Protein AF-A0AAQ1NZ67-F1 (afdb_monomer)

Structure (mmCIF, N/CA/C/O backbone):
data_AF-A0AAQ1NZ67-F1
#
_entry.id   AF-A0AAQ1NZ67-F1
#
loop_
_atom_site.group_PDB
_atom_site.id
_atom_site.type_symbol
_atom_site.label_atom_id
_atom_site.label_alt_id
_atom_site.label_comp_id
_atom_site.label_asym_id
_atom_site.label_entity_id
_atom_site.label_seq_id
_atom_site.pdbx_PDB_ins_code
_atom_site.Cartn_x
_atom_site.Cartn_y
_atom_site.Cartn_z
_atom_site.occupancy
_atom_site.B_iso_or_equiv
_atom_site.auth_seq_id
_atom_site.auth_comp_id
_atom_site.auth_asym_id
_atom_site.auth_atom_id
_atom_site.pdbx_PDB_model_num
ATOM 1 N N . MET A 1 1 ? 22.402 9.865 -41.499 1.00 60.44 1 MET A N 1
ATOM 2 C CA . MET A 1 1 ? 21.816 10.660 -40.386 1.00 60.44 1 MET A CA 1
ATOM 3 C C . MET A 1 1 ? 20.433 10.174 -39.922 1.00 60.44 1 MET A C 1
ATOM 5 O O . MET A 1 1 ? 20.223 10.095 -38.720 1.00 60.44 1 MET A O 1
ATOM 9 N N . LYS A 1 2 ? 19.507 9.801 -40.824 1.00 60.09 2 LYS A N 1
ATOM 10 C CA . LYS A 1 2 ? 18.106 9.436 -40.496 1.00 60.09 2 LYS A CA 1
ATOM 11 C C . LYS A 1 2 ? 17.933 8.215 -39.564 1.00 60.09 2 LYS A C 1
ATOM 13 O O . LYS A 1 2 ? 17.111 8.254 -38.656 1.00 60.09 2 LYS A O 1
ATOM 18 N N . TYR A 1 3 ? 18.755 7.176 -39.717 1.00 57.97 3 TYR A N 1
ATOM 19 C CA . TYR A 1 3 ? 18.733 5.965 -38.874 1.00 57.97 3 TYR A CA 1
ATOM 20 C C . TYR A 1 3 ? 19.114 6.234 -37.411 1.00 57.97 3 TYR A C 1
ATOM 22 O O . TYR A 1 3 ? 18.572 5.599 -36.517 1.00 57.97 3 TYR A O 1
ATOM 30 N N . LYS A 1 4 ? 19.989 7.218 -37.162 1.00 60.94 4 LYS A N 1
ATOM 31 C CA . LYS A 1 4 ? 20.448 7.613 -35.817 1.00 60.94 4 LYS A CA 1
ATOM 32 C C . LYS A 1 4 ? 19.345 8.313 -35.007 1.00 60.94 4 LYS A C 1
ATOM 34 O O . LYS A 1 4 ? 19.296 8.213 -33.788 1.00 60.94 4 LYS A O 1
ATOM 39 N N . ILE A 1 5 ? 18.455 9.020 -35.703 1.00 62.44 5 ILE A N 1
ATOM 40 C CA . ILE A 1 5 ? 17.306 9.720 -35.115 1.00 62.44 5 ILE A CA 1
ATOM 41 C C . ILE A 1 5 ? 16.184 8.718 -34.820 1.00 62.44 5 ILE A C 1
ATOM 43 O O . ILE A 1 5 ? 15.570 8.774 -33.756 1.00 62.44 5 ILE A O 1
ATOM 47 N N . LEU A 1 6 ? 15.965 7.761 -35.731 1.00 64.69 6 LEU A N 1
ATOM 48 C CA . LEU A 1 6 ? 14.999 6.678 -35.549 1.00 64.69 6 LEU A CA 1
ATOM 49 C C . LEU A 1 6 ? 15.382 5.770 -34.371 1.00 64.69 6 LEU A C 1
ATOM 51 O O . LEU A 1 6 ? 14.533 5.477 -33.535 1.00 64.69 6 LEU A O 1
ATOM 55 N N . THR A 1 7 ? 16.659 5.392 -34.243 1.00 66.19 7 THR A N 1
ATOM 56 C CA . THR A 1 7 ? 17.138 4.604 -33.097 1.00 66.19 7 THR A CA 1
ATOM 57 C C . THR A 1 7 ? 17.046 5.370 -31.785 1.00 66.19 7 THR A C 1
ATOM 59 O O . THR A 1 7 ? 16.644 4.792 -30.783 1.00 66.19 7 THR A O 1
ATOM 62 N N . HIS A 1 8 ? 17.336 6.672 -31.775 1.00 72.75 8 H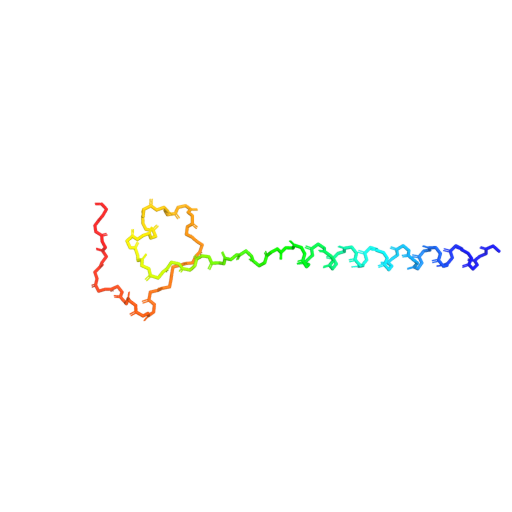IS A N 1
ATOM 63 C CA . HIS A 1 8 ? 17.198 7.500 -30.576 1.00 72.75 8 HIS A CA 1
ATOM 64 C C . HIS A 1 8 ? 15.734 7.646 -30.124 1.00 72.75 8 HIS A C 1
ATOM 66 O O . HIS A 1 8 ? 15.442 7.579 -28.931 1.00 72.75 8 HIS A O 1
ATOM 72 N N . HIS A 1 9 ? 14.797 7.797 -31.065 1.00 73.31 9 HIS A N 1
ATOM 73 C CA . HIS A 1 9 ? 13.367 7.837 -30.756 1.00 73.31 9 HIS A CA 1
ATOM 74 C C . HIS A 1 9 ? 12.874 6.489 -30.205 1.00 73.31 9 HIS A C 1
ATOM 76 O O . HIS A 1 9 ? 12.205 6.456 -29.171 1.00 73.31 9 HIS A O 1
ATOM 82 N N . SER A 1 10 ? 13.250 5.376 -30.839 1.00 77.88 10 SER A N 1
ATOM 83 C CA . SER A 1 10 ? 12.893 4.035 -30.365 1.00 77.88 10 SER A CA 1
ATOM 84 C C . SER A 1 10 ? 13.506 3.718 -28.996 1.00 77.88 10 SER A C 1
ATOM 86 O O . SER A 1 10 ? 12.822 3.174 -28.132 1.00 77.88 10 SER A O 1
ATOM 88 N N . LEU A 1 11 ? 14.754 4.131 -28.752 1.00 85.56 11 LEU A N 1
ATOM 89 C CA . LEU A 1 11 ? 15.438 3.954 -27.469 1.00 85.56 11 LEU A CA 1
ATOM 90 C C . LEU A 1 11 ? 14.755 4.745 -26.347 1.00 85.56 11 LEU A C 1
ATOM 92 O O . LEU A 1 11 ? 14.550 4.217 -25.259 1.00 85.56 11 LEU A O 1
ATOM 96 N N . LYS A 1 12 ? 14.332 5.987 -26.620 1.00 86.88 12 LYS A N 1
ATOM 97 C CA . LYS A 1 12 ? 13.590 6.807 -25.652 1.00 86.88 12 LYS A CA 1
ATOM 98 C C . LYS A 1 12 ? 12.256 6.185 -25.246 1.00 86.88 12 LYS A C 1
ATOM 100 O O . LYS A 1 12 ? 11.931 6.209 -24.063 1.00 86.88 12 LYS A O 1
ATOM 105 N N . LYS A 1 13 ? 11.502 5.608 -26.190 1.00 88.00 13 LYS A N 1
ATOM 106 C CA . LYS A 1 13 ? 10.256 4.893 -25.857 1.00 88.00 13 LYS A CA 1
ATOM 107 C C . LYS A 1 13 ? 10.526 3.682 -24.970 1.00 88.00 13 LYS A C 1
ATOM 109 O O . LYS A 1 13 ? 9.815 3.491 -23.992 1.00 88.00 13 LYS A O 1
ATOM 114 N N . LEU A 1 14 ? 11.561 2.905 -25.287 1.00 89.38 14 LEU A N 1
ATOM 115 C CA . LEU A 1 14 ? 11.935 1.731 -24.500 1.00 89.38 14 LEU A CA 1
ATOM 116 C C . LEU A 1 14 ? 12.331 2.110 -23.065 1.00 89.38 14 LEU A C 1
ATOM 118 O O . LEU A 1 14 ? 11.883 1.467 -22.122 1.00 89.38 14 LEU A O 1
ATOM 122 N N . ILE A 1 15 ? 13.104 3.188 -22.898 1.00 90.25 15 ILE A N 1
ATOM 123 C CA . ILE A 1 15 ? 13.488 3.718 -21.580 1.00 90.25 15 ILE A CA 1
ATOM 124 C C . ILE A 1 15 ? 12.258 4.175 -20.787 1.00 90.25 15 ILE A C 1
ATOM 126 O O . ILE A 1 15 ? 12.159 3.874 -19.602 1.00 90.25 15 ILE A O 1
ATOM 130 N N . LEU A 1 16 ? 11.311 4.868 -21.430 1.00 89.88 16 LEU A N 1
ATOM 131 C CA . LEU A 1 16 ? 10.089 5.335 -20.771 1.00 89.88 16 LEU A CA 1
ATOM 132 C C . LEU A 1 16 ? 9.242 4.159 -20.261 1.00 89.88 16 LEU A C 1
ATOM 134 O O . LEU A 1 16 ? 8.821 4.158 -19.110 1.00 89.88 16 LEU A O 1
ATOM 138 N N . ILE A 1 17 ? 9.053 3.137 -21.102 1.00 90.19 17 ILE A N 1
ATOM 139 C CA . ILE A 1 17 ? 8.315 1.916 -20.753 1.00 90.19 17 ILE A CA 1
ATOM 140 C C . ILE A 1 17 ? 8.997 1.197 -19.586 1.00 90.19 17 ILE A C 1
ATOM 142 O O . ILE A 1 17 ? 8.340 0.841 -18.613 1.00 90.19 17 ILE A O 1
ATOM 146 N N . PHE A 1 18 ? 10.319 1.031 -19.649 1.00 89.50 18 PHE A N 1
ATOM 147 C CA . PHE A 1 18 ? 11.092 0.398 -18.584 1.00 89.50 18 PHE A CA 1
ATOM 148 C C . PHE A 1 18 ? 10.972 1.153 -17.252 1.00 89.50 18 PHE A C 1
ATOM 150 O O . PHE A 1 18 ? 10.794 0.534 -16.208 1.00 89.50 18 PHE A O 1
ATOM 157 N N . PHE A 1 19 ? 10.998 2.487 -17.285 1.00 88.69 19 PHE A N 1
ATOM 158 C CA . PHE A 1 19 ? 10.835 3.309 -16.089 1.00 88.69 19 PHE A CA 1
ATOM 159 C C . PHE A 1 19 ? 9.437 3.175 -15.464 1.00 88.69 19 PHE A C 1
ATOM 161 O O . PHE A 1 19 ? 9.334 3.078 -14.245 1.00 88.69 19 PHE A O 1
ATOM 168 N N . CYS A 1 20 ? 8.372 3.093 -16.270 1.00 86.62 20 CYS A N 1
ATOM 169 C CA . CYS A 1 20 ? 7.019 2.826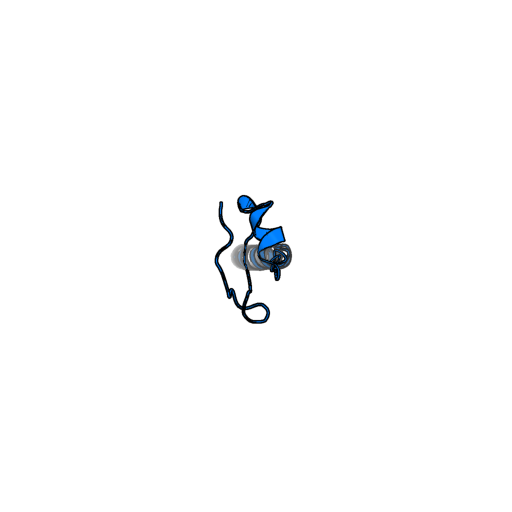 -15.765 1.00 86.62 20 CYS A CA 1
ATOM 170 C C . CYS A 1 20 ? 6.941 1.490 -15.008 1.00 86.62 20 CYS A C 1
ATOM 172 O O . CYS A 1 20 ? 6.426 1.452 -13.893 1.00 86.62 20 CYS A O 1
ATOM 174 N N . PHE A 1 21 ? 7.529 0.426 -15.563 1.00 85.00 21 PHE A N 1
ATOM 175 C CA . PHE A 1 21 ? 7.581 -0.878 -14.895 1.00 85.00 21 PHE A CA 1
ATOM 176 C C . PHE A 1 21 ? 8.400 -0.852 -13.602 1.00 85.00 21 PHE A C 1
ATOM 178 O O . PHE A 1 21 ? 8.027 -1.496 -12.626 1.00 85.00 21 PHE A O 1
ATOM 185 N N . LEU A 1 22 ? 9.504 -0.101 -13.562 1.00 86.00 22 LEU A N 1
ATOM 186 C CA . LEU A 1 22 ? 10.287 0.061 -12.336 1.00 86.00 22 LEU A CA 1
ATOM 187 C C . LEU A 1 22 ? 9.493 0.767 -11.233 1.00 86.00 22 LEU A C 1
ATOM 189 O O . LEU A 1 22 ? 9.597 0.367 -10.079 1.00 86.00 22 LEU A O 1
ATOM 193 N N . VAL A 1 23 ? 8.690 1.779 -11.574 1.00 81.75 23 VAL A N 1
ATOM 194 C CA . VAL A 1 23 ? 7.817 2.469 -10.611 1.00 81.75 23 VAL A CA 1
ATOM 195 C C . VAL A 1 23 ? 6.749 1.521 -10.058 1.00 81.75 23 VAL A C 1
ATOM 197 O O . VAL A 1 23 ? 6.531 1.498 -8.849 1.00 81.75 23 VAL A O 1
ATOM 200 N N . GLU A 1 24 ? 6.133 0.693 -10.904 1.00 76.62 24 GLU A N 1
ATOM 201 C CA . GLU A 1 24 ? 5.182 -0.340 -10.464 1.00 76.62 24 GLU A CA 1
ATOM 202 C C . GLU A 1 24 ? 5.844 -1.408 -9.583 1.00 76.62 24 GLU A C 1
ATOM 204 O O . GLU A 1 24 ? 5.287 -1.779 -8.553 1.00 76.62 24 GLU A O 1
ATOM 209 N N . LEU A 1 25 ? 7.059 -1.852 -9.913 1.00 77.81 25 LEU A N 1
ATOM 210 C CA . LEU A 1 25 ? 7.812 -2.818 -9.099 1.00 77.81 25 LEU A CA 1
ATOM 211 C C . LEU A 1 25 ? 8.295 -2.236 -7.762 1.00 77.81 25 LEU A C 1
ATOM 213 O O . LEU A 1 25 ? 8.428 -2.967 -6.784 1.00 77.81 25 LEU A O 1
ATOM 217 N N . GLN A 1 26 ? 8.584 -0.933 -7.717 1.00 72.38 26 GLN A N 1
ATOM 218 C CA . GLN A 1 26 ? 8.973 -0.220 -6.497 1.00 72.38 26 GLN A CA 1
ATOM 219 C C . GLN A 1 26 ? 7.784 0.190 -5.636 1.00 72.38 26 GLN A C 1
ATOM 221 O O . GLN A 1 26 ? 7.974 0.514 -4.460 1.00 72.38 26 GLN A O 1
ATOM 226 N N . SER A 1 27 ? 6.568 0.161 -6.187 1.00 65.69 27 SER A N 1
ATOM 227 C CA . SER A 1 27 ? 5.373 0.183 -5.363 1.00 65.69 27 SER A CA 1
ATOM 228 C C . SER A 1 27 ? 5.364 -1.113 -4.557 1.00 65.69 27 SE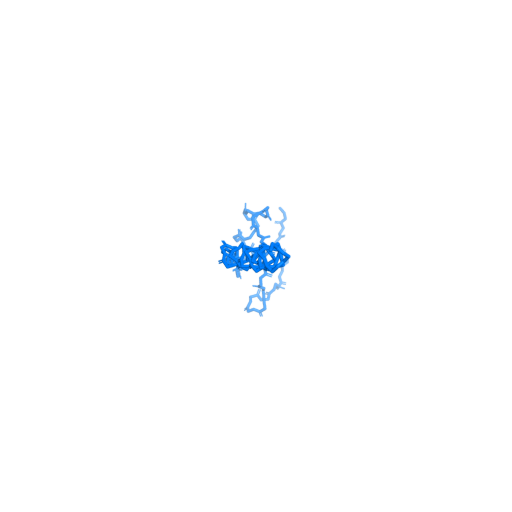R A C 1
ATOM 230 O O . SER A 1 27 ? 4.972 -2.180 -5.020 1.00 65.69 27 SER A O 1
ATOM 232 N N . GLN A 1 28 ? 5.914 -1.026 -3.342 1.00 59.72 28 GLN A N 1
ATOM 233 C CA . GLN A 1 28 ? 5.748 -2.044 -2.316 1.00 59.72 28 GLN A CA 1
ATOM 234 C C . GLN A 1 28 ? 4.266 -2.423 -2.349 1.00 59.72 28 GLN A C 1
ATOM 236 O O . GLN A 1 28 ? 3.443 -1.495 -2.331 1.00 59.72 28 GLN A O 1
ATOM 241 N N . PRO A 1 29 ? 3.897 -3.718 -2.431 1.00 59.53 29 PRO A N 1
ATOM 242 C CA . PRO A 1 29 ? 2.516 -4.095 -2.203 1.00 59.53 29 PRO A CA 1
ATOM 243 C C . PRO A 1 29 ? 2.210 -3.507 -0.840 1.00 59.53 29 PRO A C 1
ATOM 245 O O . PRO A 1 29 ? 2.817 -3.916 0.146 1.00 59.53 29 PRO A O 1
ATOM 248 N N . LYS A 1 30 ? 1.413 -2.434 -0.819 1.00 60.41 30 LYS A N 1
ATOM 249 C CA . LYS A 1 30 ? 1.082 -1.721 0.404 1.00 60.41 30 LYS A CA 1
ATOM 250 C C . LYS A 1 30 ? 0.476 -2.807 1.256 1.00 60.41 30 LYS A C 1
ATOM 252 O O . LYS A 1 30 ? -0.596 -3.279 0.887 1.00 60.41 30 LYS A O 1
ATOM 257 N N . GLU A 1 31 ? 1.235 -3.314 2.231 1.00 59.81 31 GLU A N 1
ATOM 258 C CA . GLU A 1 31 ? 0.838 -4.490 2.990 1.00 59.81 31 GLU A CA 1
ATOM 259 C C . GLU A 1 31 ? -0.526 -4.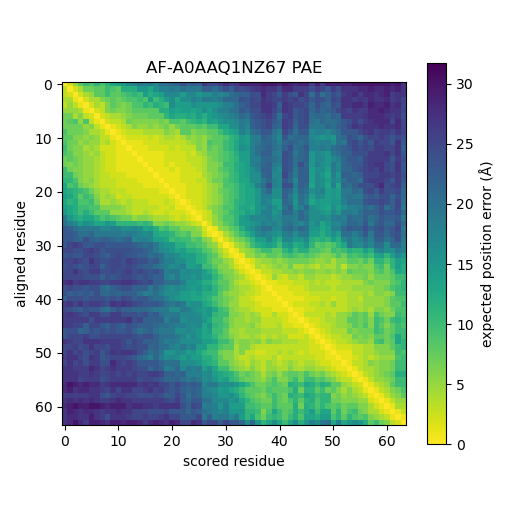116 3.524 1.00 59.81 31 GLU A C 1
ATOM 261 O O . GLU A 1 31 ? -0.664 -3.155 4.285 1.00 59.81 31 GLU A O 1
ATOM 266 N N . VAL A 1 32 ? -1.563 -4.734 2.963 1.00 64.31 32 VAL A N 1
ATOM 267 C CA . VAL A 1 32 ? -2.917 -4.367 3.314 1.00 64.31 32 VAL A CA 1
ATOM 268 C C . VAL A 1 32 ? -3.068 -4.947 4.697 1.00 64.31 32 VAL A C 1
ATOM 270 O O . VAL A 1 32 ? -3.316 -6.146 4.845 1.00 64.31 32 VAL A O 1
ATOM 273 N N . ILE A 1 33 ? -2.803 -4.109 5.700 1.00 66.69 33 ILE A N 1
ATOM 274 C CA . ILE A 1 33 ? -2.883 -4.473 7.104 1.00 66.69 33 ILE A CA 1
ATOM 275 C C . ILE A 1 33 ? -4.338 -4.859 7.326 1.00 66.69 33 ILE A C 1
ATOM 277 O O . ILE A 1 33 ? -5.234 -4.022 7.434 1.00 66.69 33 ILE A O 1
ATOM 281 N N . THR A 1 34 ? -4.576 -6.163 7.254 1.00 67.19 34 THR A N 1
ATOM 282 C CA . THR A 1 34 ? -5.902 -6.742 7.361 1.00 67.19 34 THR A CA 1
ATOM 283 C C . THR A 1 34 ? -6.117 -6.977 8.835 1.00 67.19 34 THR A C 1
ATOM 285 O O . THR A 1 34 ? -5.601 -7.937 9.417 1.00 67.19 34 THR A O 1
ATOM 288 N N . HIS A 1 35 ? -6.854 -6.067 9.456 1.00 69.25 35 HIS A N 1
ATOM 289 C CA . HIS A 1 35 ? -7.222 -6.225 10.847 1.00 69.25 35 HIS A CA 1
ATOM 290 C C . HIS A 1 35 ? -8.257 -7.346 10.932 1.00 69.25 35 HIS A C 1
ATOM 292 O O . HIS A 1 35 ? -9.304 -7.303 10.291 1.00 69.25 35 HIS A O 1
ATOM 298 N N . LYS A 1 36 ? -7.938 -8.376 11.715 1.00 72.06 36 LYS A N 1
ATOM 299 C CA . LYS A 1 36 ? -8.841 -9.510 11.977 1.00 72.06 36 LYS A CA 1
ATOM 300 C C . LYS A 1 36 ? -9.692 -9.299 13.230 1.00 72.06 36 LYS A C 1
ATOM 302 O O . LYS A 1 36 ? -10.641 -10.039 13.466 1.00 72.06 36 LYS A O 1
ATOM 307 N N . ASN A 1 37 ? -9.331 -8.313 14.054 1.00 76.38 37 ASN A N 1
ATOM 308 C CA . ASN A 1 37 ? -10.010 -7.997 15.302 1.00 76.38 37 ASN A CA 1
ATOM 309 C C . ASN A 1 37 ? -10.622 -6.597 15.226 1.00 76.38 37 ASN A C 1
ATOM 311 O O . ASN A 1 37 ? -9.909 -5.610 15.033 1.00 76.38 37 ASN A O 1
ATOM 315 N N . LEU A 1 38 ? -11.940 -6.519 15.420 1.00 79.00 38 LEU A N 1
ATOM 316 C CA . LEU A 1 38 ? -12.671 -5.255 15.445 1.00 79.00 38 LEU A CA 1
ATOM 317 C C . LEU A 1 38 ? -12.146 -4.306 16.534 1.00 79.00 38 LEU A C 1
ATOM 319 O O . LEU A 1 38 ? -12.057 -3.108 16.302 1.00 79.00 38 LEU A O 1
ATOM 323 N N . SER A 1 39 ? -11.780 -4.823 17.708 1.00 79.50 39 SER A N 1
ATOM 324 C CA . SER A 1 39 ? -11.359 -3.996 18.844 1.00 79.50 39 SER A CA 1
ATOM 325 C C . SER A 1 39 ? -10.063 -3.237 18.555 1.00 79.50 39 SER A C 1
ATOM 327 O O . SER A 1 39 ? -9.922 -2.078 18.930 1.00 79.50 39 SER A O 1
ATOM 329 N N . ASP A 1 40 ? -9.133 -3.858 17.829 1.00 78.12 40 ASP A N 1
ATOM 330 C CA . ASP A 1 40 ? -7.889 -3.196 17.431 1.00 78.12 40 ASP A CA 1
ATOM 331 C C . ASP A 1 40 ? -8.112 -2.228 16.266 1.00 78.12 40 ASP A C 1
ATOM 333 O O . ASP A 1 40 ? -7.554 -1.136 16.272 1.00 78.12 40 ASP A O 1
ATOM 337 N N . ALA A 1 41 ? -9.002 -2.570 15.330 1.00 82.44 41 ALA A N 1
ATOM 338 C CA . ALA A 1 41 ? -9.403 -1.667 14.253 1.00 82.44 41 ALA A CA 1
ATOM 339 C C . ALA A 1 41 ? -10.080 -0.382 14.776 1.00 82.44 41 ALA A C 1
ATOM 341 O O . ALA A 1 41 ? -9.881 0.700 14.233 1.00 82.44 41 ALA A O 1
ATOM 342 N N . LEU A 1 42 ? -10.862 -0.480 15.854 1.00 82.56 42 LEU A N 1
ATOM 343 C CA . LEU A 1 42 ? -11.549 0.668 16.452 1.00 82.56 42 LEU A CA 1
ATOM 344 C C . LEU A 1 42 ? -10.631 1.583 17.275 1.00 82.56 42 LEU A C 1
ATOM 346 O O . LEU A 1 42 ? -11.004 2.730 17.513 1.00 82.56 42 LEU A O 1
ATOM 350 N N . LYS A 1 43 ? -9.448 1.120 17.701 1.00 83.06 43 LYS A N 1
ATOM 351 C CA . LYS A 1 43 ? -8.460 1.970 18.392 1.00 83.06 43 LYS A CA 1
ATOM 352 C C . LYS A 1 43 ? -7.789 2.954 17.435 1.00 83.06 43 LYS A C 1
ATOM 354 O O . LYS A 1 43 ? -7.520 4.086 17.825 1.00 83.06 43 LYS A O 1
ATOM 359 N N . THR A 1 44 ? -7.543 2.538 16.193 1.00 79.44 44 THR A N 1
ATOM 360 C CA . THR A 1 44 ? -6.912 3.361 15.148 1.00 79.44 44 THR A CA 1
ATOM 361 C C . THR A 1 44 ? -7.723 3.330 13.847 1.00 79.44 44 THR A C 1
ATOM 363 O O . THR A 1 44 ? -7.230 2.906 12.803 1.00 79.44 44 THR A O 1
ATOM 366 N N . PRO A 1 45 ? -8.975 3.827 13.854 1.00 76.69 45 PRO A N 1
ATOM 367 C CA . PRO A 1 45 ? -9.896 3.668 12.726 1.00 76.69 45 PRO A CA 1
ATOM 368 C C . PRO A 1 45 ? -9.414 4.350 11.437 1.00 76.69 45 PRO A C 1
ATOM 370 O O . PRO A 1 45 ? -9.766 3.906 10.350 1.00 76.69 45 PRO A O 1
ATOM 373 N N . ASN A 1 46 ? -8.573 5.387 11.538 1.00 81.06 46 ASN A N 1
ATOM 374 C CA . ASN A 1 46 ? -7.976 6.063 10.380 1.00 81.06 46 ASN A CA 1
ATOM 375 C C . ASN A 1 46 ? -6.872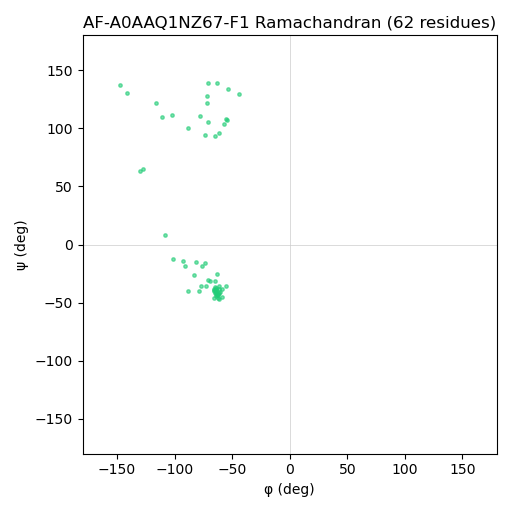 5.252 9.678 1.00 81.06 46 ASN A C 1
ATOM 377 O O . ASN A 1 46 ? -6.488 5.597 8.563 1.00 81.06 46 ASN A O 1
ATOM 381 N N . GLU A 1 47 ? -6.340 4.213 10.320 1.00 78.81 47 GLU A N 1
ATOM 382 C CA . GLU A 1 47 ? -5.235 3.398 9.797 1.00 78.81 47 GLU A CA 1
ATOM 383 C C . GLU A 1 47 ? -5.723 2.068 9.200 1.00 78.81 47 GLU A C 1
ATOM 385 O O . GLU A 1 47 ? -4.990 1.389 8.476 1.00 78.81 47 GLU A O 1
ATOM 390 N N . VAL A 1 48 ? -6.984 1.711 9.457 1.00 78.00 48 VAL A N 1
ATOM 391 C CA . VAL A 1 48 ? -7.595 0.462 8.999 1.00 78.00 48 VAL A CA 1
ATOM 392 C C . VAL A 1 48 ? -7.982 0.581 7.529 1.00 78.00 48 VAL A C 1
ATOM 394 O O . VAL A 1 48 ? -8.922 1.285 7.170 1.00 78.00 48 VAL A O 1
ATOM 397 N N . GLN A 1 49 ? -7.277 -0.156 6.671 1.00 78.00 49 GLN A N 1
ATOM 398 C CA . GLN A 1 49 ? -7.581 -0.220 5.236 1.00 78.00 49 GLN A CA 1
ATOM 399 C C . GLN A 1 49 ? -8.603 -1.316 4.906 1.00 78.00 49 GLN A C 1
ATOM 401 O O . GLN A 1 49 ? -9.488 -1.095 4.084 1.00 78.00 49 GLN A O 1
ATOM 406 N N . ILE A 1 50 ? -8.505 -2.487 5.549 1.00 78.75 50 ILE A N 1
ATOM 407 C CA . ILE A 1 50 ? -9.467 -3.591 5.414 1.00 78.75 50 ILE A CA 1
ATOM 408 C C . ILE A 1 50 ? -9.682 -4.244 6.784 1.00 78.75 50 ILE A C 1
ATOM 410 O O . ILE A 1 50 ? -8.723 -4.609 7.469 1.00 78.75 50 I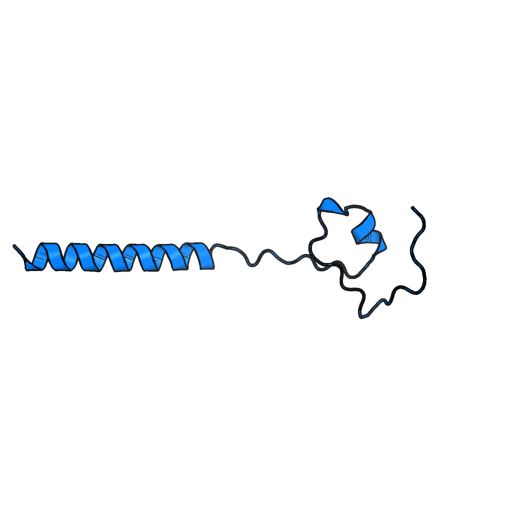LE A O 1
ATOM 414 N N . LEU A 1 51 ? -10.950 -4.419 7.163 1.00 81.81 51 LEU A N 1
ATOM 415 C CA . LEU A 1 51 ? -11.369 -5.177 8.340 1.00 81.81 51 LEU A CA 1
ATOM 416 C C . LEU A 1 51 ? -12.083 -6.459 7.886 1.00 81.81 51 LEU A C 1
ATOM 418 O O . LEU A 1 51 ? -13.194 -6.396 7.361 1.00 81.81 51 LEU A O 1
ATOM 422 N N . ASP A 1 52 ? -11.448 -7.615 8.093 1.00 82.12 52 ASP A N 1
ATOM 423 C CA . ASP A 1 52 ? -12.011 -8.929 7.753 1.00 82.12 52 ASP A CA 1
ATOM 424 C C . ASP A 1 52 ? -12.539 -9.628 9.012 1.00 82.12 52 ASP A C 1
ATOM 426 O O . ASP A 1 52 ? -11.778 -10.056 9.882 1.00 82.12 52 ASP A O 1
ATOM 430 N N . LEU A 1 53 ? -13.865 -9.756 9.082 1.00 82.00 53 LEU A N 1
ATOM 431 C CA . LEU A 1 53 ? -14.600 -10.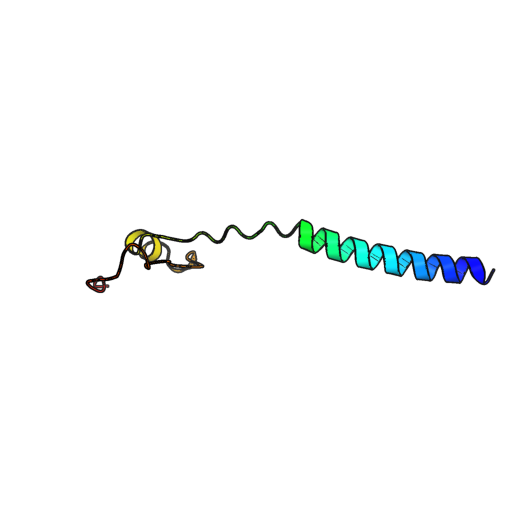378 10.186 1.00 82.00 53 LEU A CA 1
ATOM 432 C C . LEU A 1 53 ? -15.197 -11.739 9.805 1.00 82.00 53 LEU A C 1
ATOM 434 O O . LEU A 1 53 ? -15.959 -12.308 10.583 1.00 82.00 53 LEU A O 1
ATOM 438 N N . SER A 1 54 ? -14.862 -12.287 8.634 1.00 79.75 54 SER A N 1
ATOM 439 C CA . SER A 1 54 ? -15.424 -13.555 8.140 1.00 79.75 54 SER A CA 1
ATOM 440 C C . SER A 1 54 ? -15.230 -14.720 9.119 1.00 79.75 54 SER A C 1
ATOM 442 O O . SER A 1 54 ? -16.114 -15.560 9.274 1.00 79.75 54 SER A O 1
ATOM 444 N N . ARG A 1 55 ? -14.094 -14.742 9.830 1.00 73.69 55 ARG A N 1
ATOM 445 C CA . ARG A 1 55 ? -13.771 -15.739 10.868 1.00 73.69 55 ARG A CA 1
ATOM 446 C C . ARG A 1 55 ? -14.203 -15.348 12.284 1.00 73.69 55 ARG A C 1
ATOM 448 O O . ARG A 1 55 ? -14.331 -16.227 13.128 1.00 73.69 55 ARG A O 1
ATOM 455 N N . ASN A 1 56 ? -14.469 -14.066 12.525 1.00 72.06 56 ASN A N 1
ATOM 456 C CA . ASN A 1 56 ? -14.886 -13.509 13.814 1.00 72.06 56 ASN A CA 1
ATOM 457 C C . ASN A 1 56 ? -16.165 -12.686 13.613 1.00 72.06 56 ASN A C 1
ATOM 459 O O . ASN A 1 56 ? -16.165 -11.461 13.751 1.00 72.06 56 ASN A O 1
ATOM 463 N N . GLN A 1 57 ? -17.242 -13.381 13.235 1.00 69.81 57 GLN A N 1
ATOM 464 C CA . GLN A 1 57 ? -18.524 -12.762 12.906 1.00 69.81 57 GLN A CA 1
ATOM 465 C C . GLN A 1 57 ? -19.004 -11.857 14.045 1.00 69.81 57 GLN A C 1
ATOM 467 O O . GLN A 1 57 ? -18.975 -12.240 15.217 1.00 69.81 57 GLN A O 1
ATOM 472 N N . LEU A 1 58 ? -19.459 -10.654 13.693 1.00 73.50 58 LEU A N 1
ATOM 473 C CA . LEU A 1 58 ? -19.972 -9.705 14.671 1.00 73.50 58 LEU A CA 1
ATOM 474 C C . LEU A 1 58 ? -21.315 -10.193 15.214 1.00 73.50 58 LEU A C 1
ATOM 476 O O . LEU A 1 58 ? -22.334 -10.105 14.537 1.00 73.50 58 LEU A O 1
ATOM 480 N N . THR A 1 59 ? -21.325 -10.689 16.446 1.00 73.12 59 THR A N 1
ATOM 481 C CA . THR A 1 59 ? -22.566 -11.078 17.131 1.00 73.12 59 THR A CA 1
ATOM 482 C C . THR A 1 59 ? -23.260 -9.883 17.780 1.00 73.12 59 THR A C 1
ATOM 484 O O . THR A 1 59 ? -24.481 -9.873 17.910 1.00 73.12 59 THR A O 1
ATOM 487 N N . THR A 1 60 ? -22.501 -8.845 18.141 1.00 70.69 60 THR A N 1
ATOM 488 C CA . THR A 1 60 ? -23.014 -7.589 18.701 1.00 70.69 60 THR A CA 1
ATOM 489 C C . THR A 1 60 ? -22.137 -6.418 18.271 1.00 70.69 60 THR A C 1
ATOM 491 O O . THR A 1 60 ? -20.910 -6.521 18.324 1.00 70.69 60 THR A O 1
ATOM 494 N N . LEU A 1 61 ? -22.745 -5.291 17.891 1.00 71.56 61 LEU A N 1
ATOM 495 C CA . LEU A 1 61 ? -21.999 -4.064 17.612 1.00 71.56 61 LEU A CA 1
ATOM 496 C C . LEU A 1 61 ? -21.473 -3.472 18.935 1.00 71.56 61 LEU A C 1
ATOM 498 O O . LEU A 1 61 ? -22.270 -3.289 19.862 1.00 71.56 61 LEU A O 1
ATOM 502 N N . PRO A 1 62 ? -20.169 -3.168 19.057 1.00 65.31 62 PRO A N 1
ATOM 503 C CA . PRO A 1 62 ? -19.653 -2.499 20.243 1.00 65.31 62 PRO A CA 1
ATOM 504 C C . PRO A 1 62 ? -20.286 -1.111 20.375 1.00 65.31 62 PRO A C 1
ATOM 506 O O . PRO A 1 62 ? -20.482 -0.397 19.388 1.00 65.31 62 PRO A O 1
ATOM 509 N N . LYS A 1 63 ? -20.641 -0.742 21.608 1.00 65.81 63 LYS A N 1
ATOM 510 C CA . LYS A 1 63 ? -21.129 0.605 21.915 1.00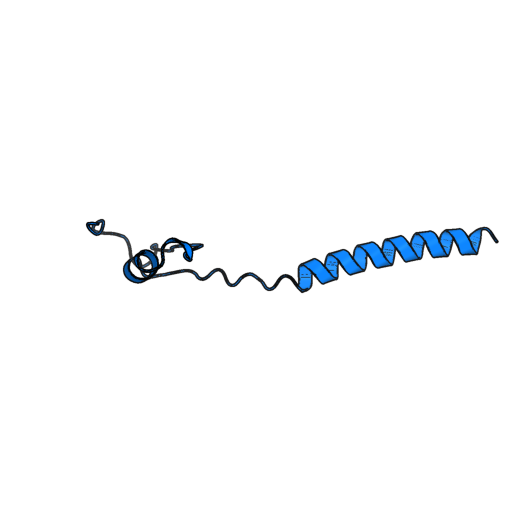 65.81 63 LYS A CA 1
ATOM 511 C C . LYS A 1 63 ? -19.962 1.589 21.809 1.00 65.81 63 LYS A C 1
ATOM 513 O O . LYS A 1 63 ? -18.851 1.246 22.207 1.00 65.81 63 LYS A O 1
ATOM 518 N N . LYS A 1 64 ? -20.244 2.761 21.231 1.00 57.75 64 LYS A N 1
ATOM 519 C CA . LYS A 1 64 ? -19.321 3.902 21.195 1.00 57.75 64 LYS A CA 1
ATOM 520 C C . LYS A 1 64 ? -18.866 4.294 22.595 1.00 57.75 64 LYS A C 1
ATOM 522 O O . LYS A 1 64 ? -19.703 4.173 23.519 1.00 57.75 64 LYS A O 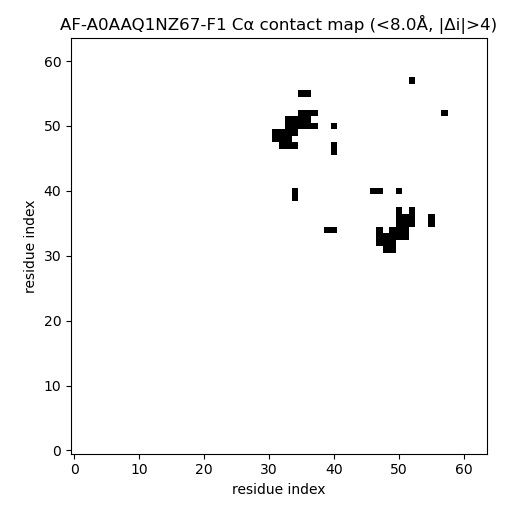1
#

Solvent-accessible surface area (backbone atoms only — not comparable to full-atom values): 4093 Å² total; per-residue (Å²): 116,70,69,64,53,54,51,50,55,54,49,52,51,52,52,53,54,52,51,54,53,50,52,58,68,67,49,63,76,70,76,75,58,62,37,63,47,68,74,64,35,67,75,45,57,93,75,53,79,43,78,53,38,91,90,55,67,82,86,68,85,79,79,132

Organism: NCBI:txid214675

Secondary structure (DSSP, 8-state):
-HHHHHHHHHHHHHHHHHHHHHHHHHS------EE--HHHHHHSTTT-SEE--SSS--SSPPP-

Radius of gyration: 24.03 Å; Cα contacts (8 Å, |Δi|>4): 30; chains: 1; bounding box: 45×26×62 Å

Sequence (64 aa):
MKYKILTHHSLKKLILIFFCFLVELQSQPKEVITHKNLSDALKTPNEVQILDLSRNQLTTLPKK

pLDDT: mean 74.95, std 9.48, range [57.75, 90.25]

Foldseek 3Di:
DVVVVVVVVVVVVVVVVVVVVVVVVVPDPPPQPAAADPVVCVVCVVNHPHYDCVVPDPPDDDDD

Mean predicted aligned error: 13.8 Å